Protein AF-A0A838S4K5-F1 (afdb_monomer)

Sequence (47 aa):
MLLADVVAASAAVTATRSRTAKTAALAGLLAAAAPHEVAASTAFLAG

pLDDT: mean 96.32, std 3.3, range [77.44, 98.31]

Mean predicted aligned error: 1.95 Å

Radius of gyration: 9.98 Å; Cα contacts (8 Å, |Δi|>4): 25; chains: 1; bounding box: 25×20×22 Å

Foldseek 3Di:
DDPVLLVVLLVQLVVDPDPVSNVVSLVVSCVPDDPVCNVVSCVSNVD

Secondary structure (DSSP, 8-state):
--HHHHHHHHHHHHT---HHHHHHHHHHHHHHS-TTTHHHHHHHH--

Structure (mmCIF, N/CA/C/O backbone):
data_AF-A0A838S4K5-F1
#
_entry.id   AF-A0A838S4K5-F1
#
loop_
_atom_site.group_PDB
_atom_site.id
_ato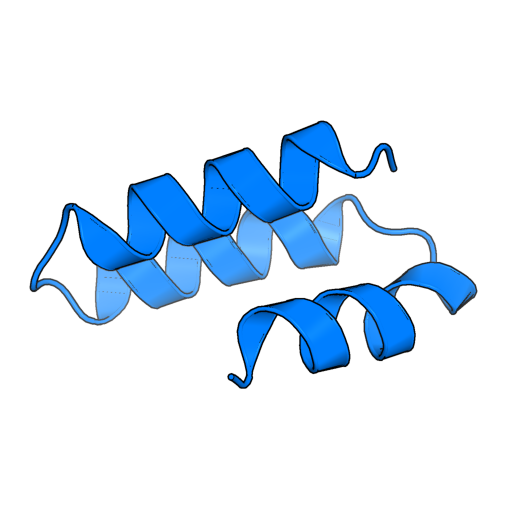m_site.type_symbol
_atom_site.label_atom_id
_atom_site.label_alt_id
_atom_site.label_comp_id
_atom_site.label_asym_id
_atom_site.label_entity_id
_atom_site.label_seq_id
_atom_site.pdbx_PDB_ins_code
_atom_site.Cartn_x
_atom_site.Cartn_y
_atom_site.Cartn_z
_atom_site.occupancy
_atom_site.B_iso_or_equiv
_atom_site.auth_seq_id
_atom_site.auth_comp_id
_atom_site.auth_asym_id
_atom_site.auth_atom_id
_atom_site.pdbx_PDB_model_num
ATOM 1 N N . MET A 1 1 ? 3.578 -9.632 -7.215 1.00 88.62 1 MET A N 1
ATOM 2 C CA . MET A 1 1 ? 2.245 -9.003 -7.103 1.00 88.62 1 MET A CA 1
ATOM 3 C C . MET A 1 1 ? 1.968 -8.137 -8.333 1.00 88.62 1 MET A C 1
ATOM 5 O O . MET A 1 1 ? 2.918 -7.649 -8.936 1.00 88.62 1 MET A O 1
ATOM 9 N N . LEU A 1 2 ? 0.709 -7.950 -8.742 1.00 94.62 2 LEU A N 1
ATOM 10 C CA . LEU A 1 2 ? 0.356 -7.073 -9.867 1.00 94.62 2 LEU A CA 1
ATOM 11 C C . LEU A 1 2 ? 0.027 -5.653 -9.383 1.00 94.62 2 LEU A C 1
ATOM 13 O O . LEU A 1 2 ? -0.404 -5.446 -8.252 1.00 94.62 2 LEU A O 1
ATOM 17 N N . LEU A 1 3 ? 0.148 -4.658 -10.271 1.00 93.88 3 LEU A N 1
ATOM 18 C CA . LEU A 1 3 ? -0.270 -3.279 -9.972 1.00 93.88 3 LEU A CA 1
ATOM 19 C C . LEU A 1 3 ? -1.754 -3.200 -9.567 1.00 93.88 3 LEU A C 1
ATOM 21 O O . LEU A 1 3 ? -2.123 -2.389 -8.721 1.00 93.88 3 LEU A O 1
ATOM 25 N N . ALA A 1 4 ? -2.595 -4.068 -10.138 1.00 97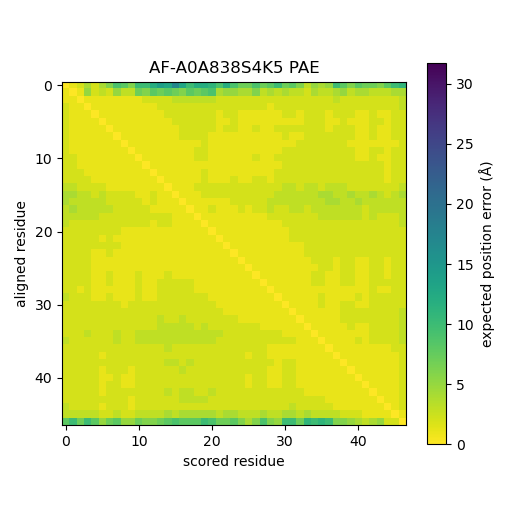.00 4 ALA A N 1
ATOM 26 C CA . ALA A 1 4 ? -4.015 -4.153 -9.810 1.00 97.00 4 ALA A CA 1
ATOM 27 C C . ALA A 1 4 ? -4.269 -4.427 -8.316 1.00 97.00 4 ALA A C 1
ATOM 29 O O . ALA A 1 4 ? -5.215 -3.876 -7.759 1.00 97.00 4 ALA A O 1
ATOM 30 N N . ASP A 1 5 ? -3.402 -5.199 -7.655 1.00 96.94 5 ASP A N 1
ATOM 31 C CA . ASP A 1 5 ? -3.535 -5.521 -6.230 1.00 96.94 5 ASP A CA 1
ATOM 32 C C . ASP A 1 5 ? -3.286 -4.278 -5.357 1.00 96.94 5 ASP A C 1
ATOM 34 O O . ASP A 1 5 ? -4.032 -3.999 -4.417 1.00 96.94 5 ASP A O 1
ATOM 38 N N . VAL A 1 6 ? -2.284 -3.467 -5.720 1.00 96.88 6 VAL A N 1
ATOM 39 C CA . VAL A 1 6 ? -1.975 -2.191 -5.050 1.00 96.88 6 VAL A CA 1
ATOM 40 C C . VAL A 1 6 ? -3.122 -1.193 -5.230 1.00 96.88 6 VAL A C 1
ATOM 42 O O . VAL A 1 6 ? -3.541 -0.540 -4.272 1.00 96.88 6 VAL A O 1
ATOM 45 N N . VAL A 1 7 ? -3.676 -1.100 -6.443 1.00 97.44 7 VAL A N 1
ATOM 46 C CA . VAL A 1 7 ? -4.826 -0.232 -6.741 1.00 97.44 7 VAL A CA 1
ATOM 47 C C . VAL A 1 7 ? -6.065 -0.675 -5.961 1.00 97.44 7 VAL A C 1
ATOM 49 O O . VAL A 1 7 ? -6.755 0.164 -5.381 1.00 97.44 7 VAL A O 1
ATOM 52 N N . ALA A 1 8 ? -6.329 -1.981 -5.886 1.00 97.75 8 ALA A N 1
ATOM 53 C CA . ALA A 1 8 ? -7.438 -2.523 -5.108 1.00 97.75 8 ALA A CA 1
ATOM 54 C C . ALA A 1 8 ? -7.292 -2.205 -3.610 1.00 97.75 8 ALA A C 1
ATOM 56 O O . ALA A 1 8 ? -8.255 -1.764 -2.977 1.00 97.75 8 ALA A O 1
ATOM 57 N N . ALA A 1 9 ? -6.086 -2.352 -3.050 1.00 97.44 9 ALA A N 1
ATOM 58 C CA . ALA A 1 9 ? -5.807 -1.978 -1.666 1.00 97.44 9 ALA A CA 1
ATOM 59 C C . ALA A 1 9 ? -6.010 -0.472 -1.419 1.00 97.44 9 ALA A C 1
ATOM 61 O O . ALA A 1 9 ? -6.649 -0.094 -0.435 1.00 97.44 9 ALA A O 1
ATOM 62 N N . SER A 1 10 ? -5.542 0.390 -2.328 1.00 97.56 10 SER A N 1
ATOM 63 C CA . SER A 1 10 ? -5.760 1.843 -2.255 1.00 97.56 10 SER A CA 1
ATOM 64 C C . SER A 1 10 ? -7.252 2.210 -2.276 1.00 97.56 10 SER A C 1
ATOM 66 O O . SER A 1 10 ? -7.725 2.993 -1.442 1.00 97.56 10 SER A O 1
ATOM 68 N N . ALA A 1 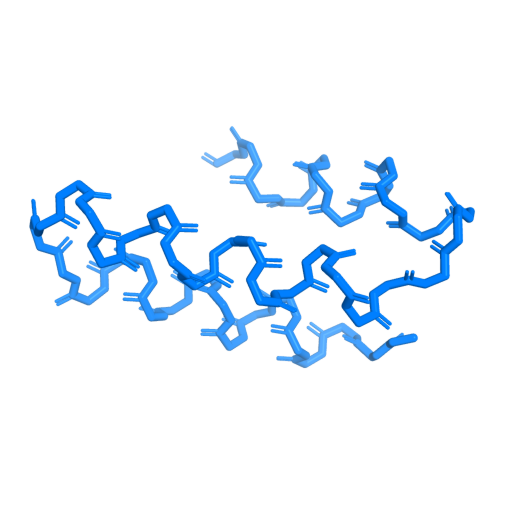11 ? -8.031 1.581 -3.162 1.00 97.88 11 ALA A N 1
ATOM 69 C CA . ALA A 1 11 ? -9.478 1.773 -3.231 1.00 97.88 11 ALA A CA 1
ATOM 70 C C . ALA A 1 11 ? -10.173 1.338 -1.929 1.00 97.88 11 ALA A C 1
ATOM 72 O O . ALA A 1 11 ? -10.986 2.087 -1.383 1.00 97.88 11 ALA A O 1
ATOM 73 N N . ALA A 1 12 ? -9.808 0.173 -1.383 1.00 97.44 12 ALA A N 1
ATOM 74 C CA . ALA A 1 12 ? -10.353 -0.335 -0.125 1.00 97.44 12 ALA A CA 1
ATOM 75 C C . ALA A 1 12 ? -10.038 0.588 1.066 1.00 97.44 12 ALA A C 1
ATOM 77 O O . ALA A 1 12 ? -10.915 0.877 1.883 1.00 97.44 12 ALA A O 1
ATOM 78 N N . VAL A 1 13 ? -8.806 1.101 1.145 1.00 97.44 13 VAL A N 1
ATOM 79 C CA . VAL A 1 13 ? -8.383 2.074 2.164 1.00 97.44 13 VAL A CA 1
ATOM 80 C C . VAL A 1 13 ? -9.180 3.375 2.043 1.00 97.44 13 VAL A C 1
ATOM 82 O O . VAL A 1 13 ? -9.614 3.927 3.057 1.00 97.44 13 VAL A O 1
ATOM 85 N N . THR A 1 14 ? -9.407 3.867 0.826 1.00 97.12 14 THR A N 1
ATOM 86 C CA . THR A 1 14 ? -10.135 5.123 0.584 1.00 97.12 14 THR A CA 1
ATOM 87 C C . THR A 1 14 ? -11.631 4.999 0.876 1.00 97.12 14 THR A C 1
ATOM 89 O O . THR A 1 14 ? -12.237 5.940 1.395 1.00 97.12 14 THR A O 1
ATOM 92 N N . ALA A 1 15 ? -12.219 3.827 0.629 1.00 97.94 15 ALA A N 1
ATOM 93 C CA . ALA A 1 15 ? -13.638 3.551 0.851 1.00 97.94 15 ALA A CA 1
ATOM 94 C C . ALA A 1 15 ? -14.057 3.528 2.335 1.00 97.94 15 ALA A C 1
ATOM 96 O O . ALA A 1 15 ? -15.250 3.503 2.636 1.00 97.94 15 ALA A O 1
ATOM 97 N N . THR A 1 16 ? -13.108 3.544 3.279 1.00 97.00 16 THR A N 1
ATOM 98 C CA . THR A 1 16 ? -13.395 3.425 4.715 1.00 97.00 16 THR A CA 1
ATOM 99 C C . THR A 1 16 ? -12.801 4.551 5.564 1.00 97.00 16 THR A C 1
ATOM 101 O O . THR A 1 16 ? -11.778 5.167 5.253 1.00 97.00 16 THR A O 1
ATOM 104 N N . ARG A 1 17 ? -13.447 4.815 6.706 1.00 96.38 17 ARG A N 1
ATOM 105 C CA . ARG A 1 17 ? -12.945 5.704 7.770 1.00 96.38 17 ARG A CA 1
ATOM 106 C C . ARG A 1 17 ? -12.322 4.944 8.946 1.00 96.38 17 ARG A C 1
ATOM 108 O O . ARG A 1 17 ? -11.661 5.564 9.775 1.00 96.38 17 ARG A O 1
ATOM 115 N N . SER A 1 18 ? -12.486 3.621 9.021 1.00 98.00 18 SER A N 1
ATOM 116 C CA . SER A 1 18 ? -11.911 2.810 10.100 1.00 98.00 18 SER A CA 1
ATOM 117 C C . SER A 1 18 ? -10.403 2.658 9.920 1.00 98.00 18 SER A C 1
ATOM 119 O O . SER A 1 18 ? -9.944 2.061 8.948 1.00 98.00 18 SER A O 1
ATOM 121 N N . ARG A 1 19 ? -9.617 3.168 10.875 1.00 97.06 19 ARG A N 1
ATOM 122 C CA . ARG A 1 19 ? -8.150 3.025 10.858 1.00 97.06 19 ARG A CA 1
ATOM 123 C C . ARG A 1 19 ? -7.733 1.556 10.896 1.00 97.06 19 ARG A C 1
ATOM 125 O O . ARG A 1 19 ? -6.857 1.165 10.140 1.00 97.06 19 ARG A O 1
ATOM 132 N N . THR A 1 20 ? -8.427 0.740 11.686 1.00 98.31 20 THR A N 1
ATOM 133 C CA . THR A 1 20 ? -8.181 -0.704 11.764 1.00 98.31 20 THR A CA 1
ATOM 134 C C . THR A 1 20 ? -8.409 -1.392 10.420 1.00 98.31 20 THR A C 1
ATOM 136 O O . THR A 1 20 ? -7.583 -2.198 10.004 1.00 98.31 20 THR A O 1
ATOM 139 N N . ALA A 1 21 ? -9.484 -1.040 9.705 1.00 97.81 21 ALA A N 1
ATOM 140 C CA . ALA A 1 21 ? -9.762 -1.617 8.388 1.00 97.81 21 ALA A CA 1
ATOM 141 C C . ALA A 1 21 ? -8.681 -1.244 7.360 1.00 97.81 21 ALA A C 1
ATOM 143 O O . ALA A 1 21 ? -8.256 -2.093 6.581 1.00 97.81 21 ALA A O 1
ATOM 144 N N . LYS A 1 22 ? -8.180 -0.001 7.404 1.00 97.94 22 LYS A N 1
ATOM 145 C CA . LYS A 1 22 ? -7.056 0.430 6.561 1.00 97.94 22 LYS A CA 1
ATOM 146 C C . LYS A 1 22 ? -5.794 -0.376 6.855 1.00 97.94 22 LYS A C 1
ATOM 148 O O . LYS A 1 22 ? -5.180 -0.902 5.934 1.00 97.94 22 LYS A O 1
ATOM 153 N N . THR A 1 23 ? -5.430 -0.507 8.130 1.00 98.19 23 THR A N 1
ATOM 154 C CA . THR A 1 23 ? -4.252 -1.279 8.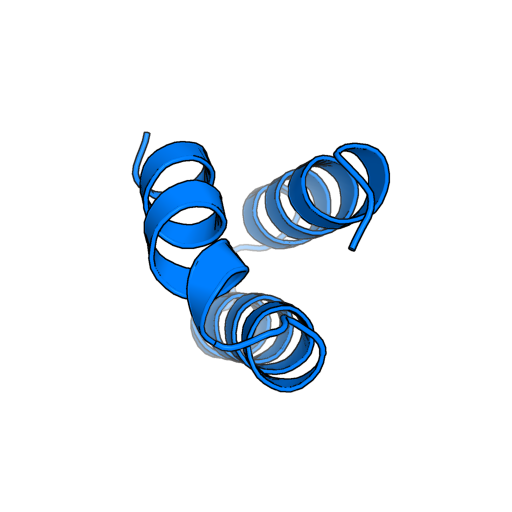540 1.00 98.19 23 THR A CA 1
ATOM 155 C C . THR A 1 23 ? -4.365 -2.740 8.118 1.00 98.19 23 THR A C 1
ATOM 157 O O . THR A 1 23 ? -3.392 -3.288 7.614 1.00 98.19 23 THR A O 1
ATOM 160 N N . ALA A 1 24 ? -5.543 -3.356 8.255 1.00 98.25 24 ALA A N 1
ATOM 161 C CA . ALA A 1 24 ? -5.766 -4.732 7.821 1.00 98.25 24 ALA A CA 1
ATOM 162 C C . ALA A 1 24 ? -5.580 -4.904 6.302 1.00 98.25 24 ALA A C 1
ATOM 164 O O . ALA A 1 24 ? -4.911 -5.842 5.877 1.00 98.25 24 ALA A O 1
ATOM 165 N N . ALA A 1 25 ? -6.109 -3.980 5.491 1.00 97.81 25 ALA A N 1
ATOM 166 C CA . ALA A 1 25 ? -5.950 -4.014 4.036 1.00 97.81 25 ALA A CA 1
ATOM 167 C C . ALA A 1 25 ? -4.479 -3.869 3.608 1.00 97.81 25 ALA A C 1
ATOM 169 O O . ALA A 1 25 ? -3.988 -4.651 2.795 1.00 97.81 25 ALA A O 1
ATOM 170 N N . LEU A 1 26 ? -3.756 -2.911 4.198 1.00 97.38 26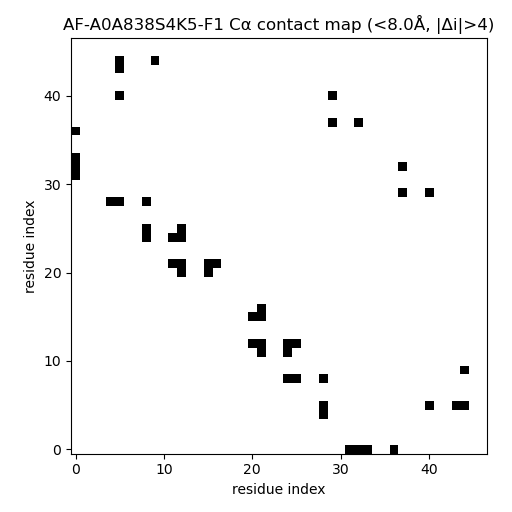 LEU A N 1
ATOM 171 C CA . LEU A 1 26 ? -2.332 -2.703 3.921 1.00 97.38 26 LEU A CA 1
ATOM 172 C C . LEU A 1 26 ? -1.483 -3.895 4.382 1.00 97.38 26 LEU A C 1
ATOM 174 O O . LEU A 1 26 ? -0.623 -4.355 3.638 1.00 97.38 26 LEU A O 1
ATOM 178 N N . ALA A 1 27 ? -1.740 -4.428 5.579 1.00 98.12 27 ALA A N 1
ATOM 179 C CA . ALA A 1 27 ? -1.027 -5.594 6.096 1.00 98.12 27 ALA A CA 1
ATOM 180 C C . ALA A 1 27 ? -1.247 -6.833 5.218 1.00 98.12 27 ALA A C 1
ATOM 182 O O . ALA A 1 27 ? -0.291 -7.549 4.935 1.00 98.12 27 ALA A O 1
ATOM 183 N N . GLY A 1 28 ? -2.479 -7.057 4.748 1.00 97.81 28 GLY A N 1
ATOM 184 C CA . GLY A 1 28 ? -2.793 -8.153 3.832 1.00 97.81 28 GLY A CA 1
ATOM 185 C C . GLY A 1 28 ? -2.019 -8.057 2.517 1.00 97.81 28 GLY A C 1
ATOM 186 O O . GLY A 1 28 ? -1.420 -9.040 2.088 1.00 97.81 28 GLY A O 1
ATOM 187 N N . LEU A 1 29 ? -1.963 -6.863 1.918 1.00 97.75 29 LEU A N 1
ATOM 188 C CA . LEU A 1 29 ? -1.181 -6.617 0.705 1.00 97.75 29 LEU A CA 1
ATOM 189 C C . LEU A 1 29 ? 0.318 -6.873 0.934 1.00 97.75 29 LEU A C 1
ATOM 191 O O . LEU A 1 29 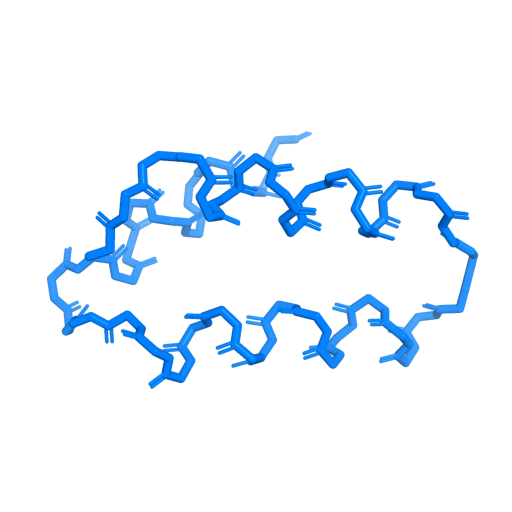? 0.950 -7.595 0.167 1.00 97.75 29 LEU A O 1
ATOM 195 N N . LEU A 1 30 ? 0.888 -6.307 2.002 1.00 97.25 30 LEU A N 1
ATOM 196 C CA . LEU A 1 30 ? 2.319 -6.423 2.295 1.00 97.25 30 LEU A CA 1
ATOM 197 C C . LEU A 1 30 ? 2.737 -7.847 2.679 1.00 97.25 30 LEU A C 1
ATOM 199 O O . LEU A 1 30 ? 3.861 -8.239 2.389 1.00 97.25 30 LEU A O 1
ATOM 203 N N . ALA A 1 31 ? 1.844 -8.632 3.285 1.00 97.69 31 ALA A N 1
ATOM 204 C CA . ALA A 1 31 ? 2.094 -10.043 3.571 1.00 97.69 31 ALA A CA 1
ATOM 205 C C . ALA A 1 31 ? 2.157 -10.908 2.298 1.00 97.69 31 ALA A C 1
ATOM 207 O O . ALA A 1 31 ? 2.837 -11.931 2.292 1.00 97.69 31 ALA A O 1
ATOM 208 N N . ALA A 1 32 ? 1.460 -10.507 1.229 1.00 96.69 32 ALA A N 1
ATOM 209 C CA . ALA A 1 32 ? 1.469 -11.196 -0.062 1.00 96.69 32 ALA A CA 1
ATOM 210 C C . ALA A 1 32 ? 2.592 -10.720 -1.005 1.00 96.69 32 ALA A C 1
ATOM 212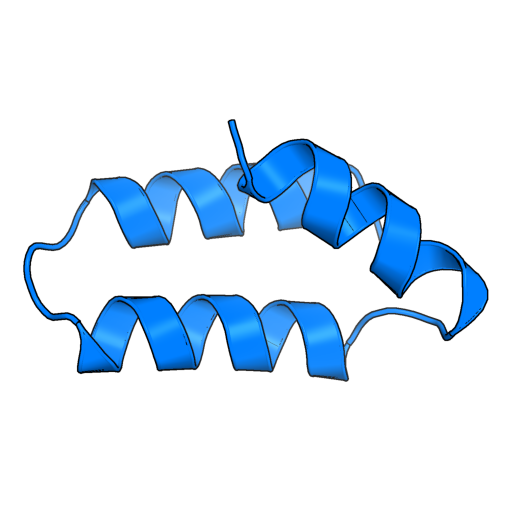 O O . ALA A 1 32 ? 2.865 -11.370 -2.016 1.00 96.69 32 ALA A O 1
ATOM 213 N N . ALA A 1 33 ? 3.232 -9.590 -0.698 1.00 97.06 33 ALA A N 1
ATOM 214 C CA . ALA A 1 33 ? 4.301 -9.018 -1.503 1.00 97.06 33 ALA A CA 1
ATOM 215 C C . ALA A 1 33 ? 5.613 -9.800 -1.334 1.00 97.06 33 ALA A C 1
ATOM 217 O O . ALA A 1 33 ? 6.008 -10.165 -0.224 1.00 97.06 33 ALA A O 1
ATOM 218 N N . ALA A 1 34 ? 6.344 -10.004 -2.431 1.00 97.38 34 ALA A N 1
ATOM 219 C CA . ALA A 1 34 ? 7.719 -10.475 -2.335 1.00 97.38 34 ALA A CA 1
ATOM 220 C C . ALA A 1 34 ? 8.603 -9.392 -1.679 1.00 97.38 34 ALA A C 1
ATOM 222 O O . ALA A 1 34 ? 8.309 -8.200 -1.800 1.00 97.38 34 ALA A O 1
ATOM 223 N N . PRO A 1 35 ? 9.736 -9.751 -1.040 1.00 97.31 35 PRO A N 1
ATOM 224 C CA . PRO A 1 35 ? 10.557 -8.783 -0.305 1.00 97.31 35 PRO A CA 1
ATOM 225 C C . PRO A 1 35 ? 10.995 -7.557 -1.122 1.00 97.31 35 PRO A C 1
ATOM 227 O O . PRO A 1 35 ? 11.036 -6.446 -0.601 1.00 97.31 35 PRO A O 1
ATOM 230 N N . HIS A 1 36 ? 11.276 -7.737 -2.416 1.00 96.62 36 HIS A N 1
ATOM 231 C CA . HIS A 1 36 ? 11.678 -6.650 -3.314 1.00 96.62 36 HIS A CA 1
ATOM 232 C C . HIS A 1 36 ? 10.506 -5.755 -3.764 1.00 96.62 36 HIS A C 1
ATOM 234 O O . HIS A 1 36 ? 10.728 -4.657 -4.267 1.00 96.62 36 HIS A O 1
ATOM 240 N N . GLU A 1 37 ? 9.261 -6.194 -3.569 1.00 97.12 37 GLU A N 1
ATOM 241 C CA . GLU A 1 37 ? 8.045 -5.471 -3.962 1.00 97.12 37 GLU A CA 1
ATOM 242 C C . GLU A 1 37 ? 7.525 -4.552 -2.845 1.00 97.12 37 GLU A C 1
ATOM 244 O O . GLU A 1 37 ? 6.776 -3.612 -3.118 1.00 97.12 37 GLU A O 1
ATOM 249 N N . VAL A 1 38 ? 7.929 -4.789 -1.590 1.00 96.94 38 VAL A N 1
ATOM 250 C CA . VAL A 1 38 ? 7.448 -4.053 -0.405 1.00 96.94 38 VAL A CA 1
ATOM 251 C C . VAL A 1 38 ? 7.715 -2.555 -0.520 1.00 96.94 38 VAL A C 1
ATOM 253 O O . VAL A 1 38 ? 6.812 -1.745 -0.301 1.00 96.94 38 VAL A O 1
ATOM 256 N N . ALA A 1 39 ? 8.942 -2.176 -0.888 1.00 96.81 39 ALA A N 1
ATOM 257 C CA . ALA A 1 39 ? 9.332 -0.773 -0.993 1.00 96.81 39 ALA A CA 1
ATOM 258 C C . ALA A 1 39 ? 8.526 -0.048 -2.080 1.00 96.81 39 ALA A C 1
ATOM 260 O O . ALA A 1 39 ? 7.979 1.025 -1.830 1.00 96.81 39 ALA A O 1
ATOM 261 N N . ALA A 1 40 ? 8.388 -0.666 -3.258 1.00 96.25 40 ALA A N 1
ATOM 262 C CA . ALA A 1 40 ? 7.617 -0.106 -4.363 1.00 96.25 40 ALA A CA 1
ATOM 263 C C . ALA A 1 40 ? 6.128 0.029 -4.003 1.00 96.25 40 ALA A C 1
ATOM 265 O O . ALA A 1 40 ? 5.542 1.093 -4.185 1.00 96.25 40 ALA A O 1
ATOM 266 N N . SER A 1 41 ? 5.531 -1.016 -3.425 1.00 96.06 41 SER A N 1
ATOM 267 C CA . SER A 1 41 ? 4.120 -1.017 -3.012 1.00 96.06 41 SER A CA 1
ATOM 268 C C . SER A 1 41 ? 3.839 0.054 -1.958 1.00 96.06 41 SER A C 1
ATOM 270 O O . SER A 1 41 ? 2.852 0.777 -2.053 1.00 96.06 41 SER A O 1
ATOM 272 N N . THR A 1 42 ? 4.739 0.207 -0.983 1.00 96.25 42 THR A N 1
ATOM 273 C CA . THR A 1 42 ? 4.637 1.254 0.043 1.00 96.25 42 THR A CA 1
ATOM 274 C C . THR A 1 42 ? 4.745 2.648 -0.571 1.00 96.25 42 THR A C 1
ATOM 276 O O . THR A 1 42 ? 3.956 3.520 -0.221 1.00 96.25 42 THR A O 1
ATOM 279 N N . ALA A 1 43 ? 5.665 2.859 -1.520 1.00 96.06 43 ALA A N 1
ATOM 280 C CA . ALA A 1 43 ? 5.818 4.142 -2.205 1.00 96.06 43 ALA A CA 1
ATOM 281 C C . ALA A 1 43 ? 4.556 4.546 -2.990 1.00 96.06 43 ALA A C 1
ATOM 283 O O . ALA A 1 43 ? 4.165 5.708 -2.942 1.00 96.06 43 ALA A O 1
ATOM 284 N N . PHE A 1 44 ? 3.886 3.596 -3.653 1.00 94.38 44 PHE A N 1
ATOM 285 C CA . PHE A 1 44 ? 2.615 3.854 -4.344 1.00 94.38 44 PHE A CA 1
ATOM 286 C C . PHE A 1 44 ? 1.458 4.201 -3.397 1.00 94.38 44 PHE A C 1
ATOM 288 O O . PHE A 1 44 ? 0.574 4.958 -3.782 1.00 94.38 44 PHE A O 1
ATOM 295 N N . LEU A 1 45 ? 1.437 3.638 -2.185 1.00 94.56 45 LEU A N 1
ATOM 296 C CA . LEU A 1 45 ? 0.334 3.797 -1.224 1.00 94.56 45 LEU A CA 1
ATOM 297 C C . LEU A 1 45 ? 0.523 4.963 -0.246 1.00 94.56 45 LEU A C 1
ATOM 299 O O . LEU A 1 45 ? -0.405 5.290 0.491 1.00 94.56 45 LEU A O 1
ATOM 303 N N . ALA A 1 46 ? 1.723 5.540 -0.184 1.00 91.19 46 ALA A N 1
ATOM 304 C CA . ALA A 1 46 ? 2.046 6.644 0.715 1.00 91.19 46 ALA A CA 1
ATOM 305 C C . ALA A 1 46 ? 1.623 8.026 0.179 1.00 91.19 46 ALA A C 1
ATOM 30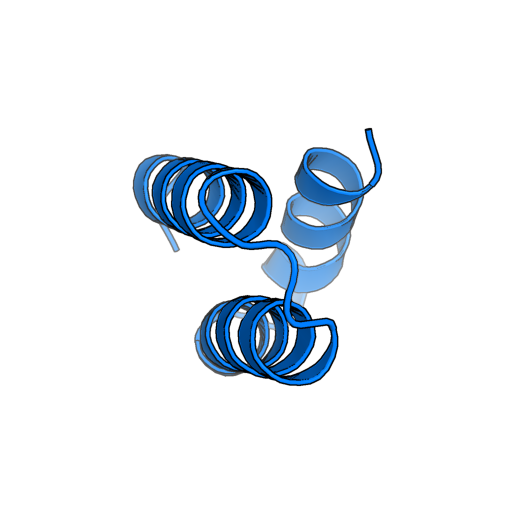7 O O . ALA A 1 46 ? 1.670 8.991 0.943 1.00 91.19 46 ALA A O 1
ATOM 308 N N . GLY A 1 47 ? 1.251 8.121 -1.104 1.00 77.44 47 GLY A N 1
ATOM 309 C CA . GLY A 1 47 ? 0.680 9.325 -1.723 1.00 77.44 47 GLY A CA 1
ATOM 310 C C . GLY A 1 47 ? -0.819 9.427 -1.494 1.00 77.44 47 GLY A C 1
ATOM 311 O O . GLY A 1 47 ? -1.270 10.538 -1.138 1.00 77.44 47 GLY A O 1
#

Nearest PDB structures (foldseek):
  4xs0-assembly1_C  TM=5.171E-01  e=5.196E+00  Staphylococcus aureus
  5vmm-assembly1_F  TM=5.420E-01  e=7.519E+00  Staphylococcus aureus
  6tb2-assembly1_E  TM=5.512E-01  e=7.519E+00  Staphylococcus aureus
  7pcq-assembly1_E  TM=5.287E-01  e=7.519E+00  Staphylococcus aureus subsp. aureus MW2

Solvent-accessible surface 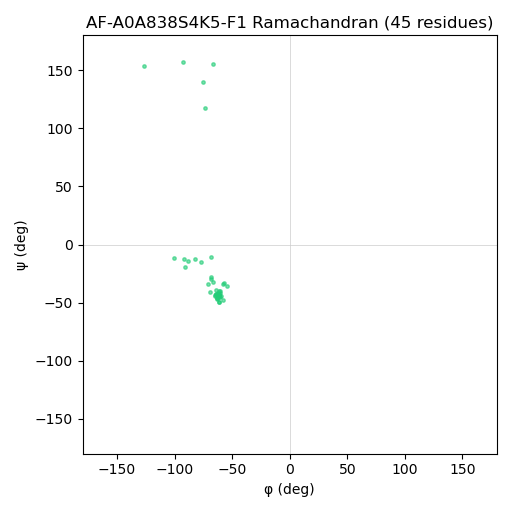area (backbone atoms only — not comparable to full-atom values): 2841 Å² total; per-residue (Å²): 123,57,72,68,57,55,52,50,42,50,50,56,41,69,77,49,87,52,66,68,60,34,52,50,44,52,50,55,53,57,72,68,35,51,84,85,44,44,65,59,53,47,61,69,68,73,114